Protein AF-A0A433BUW4-F1 (afdb_monomer)

Sequence (76 aa):
QSFKARAADLSRQFGFSGYSLREVSVSSSDGGYSPRPRLMAAEAKMAAPMAAMADLPVEAGRSTVTVTVSGSIQMN

Structure (mmCIF, N/CA/C/O backbone):
data_AF-A0A433BUW4-F1
#
_entry.id   AF-A0A433BUW4-F1
#
loop_
_atom_site.group_PDB
_atom_site.id
_atom_site.type_symbol
_atom_site.label_atom_id
_atom_site.label_alt_id
_atom_site.label_comp_id
_atom_site.label_asym_id
_atom_site.label_entity_id
_atom_site.label_seq_id
_atom_site.pdbx_PDB_ins_code
_atom_site.Cartn_x
_atom_site.Cartn_y
_atom_site.Cartn_z
_atom_site.occupancy
_atom_site.B_iso_or_equiv
_atom_site.auth_seq_id
_atom_site.auth_comp_id
_atom_site.auth_asym_id
_atom_site.auth_atom_id
_atom_site.pdbx_PDB_model_num
ATOM 1 N N . GLN A 1 1 ? 7.512 -9.494 -4.507 1.00 64.12 1 GLN A N 1
ATOM 2 C CA . GLN A 1 1 ? 6.469 -9.264 -3.477 1.00 64.12 1 GLN A CA 1
ATOM 3 C C . GLN A 1 1 ? 5.630 -8.053 -3.874 1.00 64.12 1 GLN A C 1
ATOM 5 O O . GLN A 1 1 ? 6.162 -6.943 -3.917 1.00 64.12 1 GLN A O 1
ATOM 10 N N . SER A 1 2 ? 4.356 -8.254 -4.217 1.00 87.94 2 SER A N 1
ATOM 11 C CA . SER A 1 2 ? 3.440 -7.169 -4.596 1.00 87.94 2 SER A CA 1
ATOM 12 C C . SER A 1 2 ? 3.119 -6.271 -3.393 1.00 87.94 2 SER A C 1
ATOM 14 O O . SER A 1 2 ? 3.133 -6.730 -2.250 1.00 87.94 2 SER A O 1
ATOM 16 N N . PHE A 1 3 ? 2.841 -4.986 -3.635 1.00 92.62 3 PHE A N 1
ATOM 17 C CA . PHE A 1 3 ? 2.476 -4.023 -2.584 1.00 92.62 3 PHE A CA 1
ATOM 18 C C . PHE A 1 3 ? 1.304 -4.529 -1.724 1.00 92.62 3 PHE A C 1
ATOM 20 O O . PHE A 1 3 ? 1.377 -4.503 -0.500 1.00 92.62 3 PHE A O 1
ATOM 27 N N . LYS A 1 4 ? 0.275 -5.105 -2.363 1.00 91.81 4 LYS A N 1
ATOM 28 C CA . LYS A 1 4 ? -0.898 -5.695 -1.698 1.00 91.81 4 LYS A CA 1
ATOM 29 C C . LYS A 1 4 ? -0.533 -6.788 -0.686 1.00 91.81 4 LYS A C 1
ATOM 31 O O . LYS A 1 4 ? -1.073 -6.793 0.412 1.00 91.81 4 LYS A O 1
ATOM 36 N N . ALA A 1 5 ? 0.369 -7.704 -1.047 1.00 94.56 5 ALA A N 1
ATOM 37 C CA . ALA A 1 5 ? 0.773 -8.790 -0.154 1.00 94.56 5 ALA A CA 1
ATOM 38 C C . ALA A 1 5 ? 1.508 -8.252 1.083 1.00 94.56 5 ALA A C 1
ATOM 40 O O . ALA A 1 5 ? 1.190 -8.649 2.199 1.00 94.56 5 ALA A O 1
ATOM 41 N N . ARG A 1 6 ? 2.420 -7.288 0.884 1.00 93.50 6 ARG A N 1
ATOM 42 C CA . ARG A 1 6 ? 3.120 -6.608 1.986 1.00 93.50 6 ARG A CA 1
ATOM 43 C C . ARG A 1 6 ? 2.162 -5.843 2.899 1.00 93.50 6 ARG A C 1
ATOM 45 O O . ARG A 1 6 ? 2.289 -5.940 4.110 1.00 93.50 6 ARG A O 1
ATOM 52 N N . ALA A 1 7 ? 1.190 -5.126 2.336 1.00 94.56 7 ALA A N 1
ATOM 53 C CA . ALA A 1 7 ? 0.182 -4.414 3.118 1.00 94.56 7 ALA A CA 1
ATOM 54 C C . ALA A 1 7 ? -0.653 -5.363 3.994 1.00 94.56 7 ALA A C 1
ATOM 56 O O . ALA A 1 7 ? -0.808 -5.114 5.183 1.00 94.56 7 ALA A O 1
ATOM 57 N N . ALA A 1 8 ? -1.130 -6.476 3.427 1.00 94.69 8 ALA A N 1
ATOM 58 C CA . ALA A 1 8 ? -1.917 -7.463 4.165 1.00 94.69 8 ALA A CA 1
ATOM 59 C C . ALA A 1 8 ? -1.131 -8.127 5.304 1.00 94.69 8 ALA A C 1
ATOM 61 O O . ALA A 1 8 ? -1.685 -8.366 6.376 1.00 94.69 8 ALA A O 1
ATOM 62 N N . ASP A 1 9 ? 0.144 -8.424 5.066 1.00 95.19 9 ASP A N 1
ATOM 63 C CA . ASP A 1 9 ? 1.041 -8.994 6.068 1.00 95.19 9 ASP A CA 1
ATOM 64 C C . ASP A 1 9 ? 1.294 -8.008 7.219 1.00 95.19 9 ASP A C 1
ATOM 66 O O . ASP A 1 9 ? 1.069 -8.351 8.378 1.00 95.19 9 ASP A O 1
ATOM 70 N N . LEU A 1 10 ? 1.625 -6.750 6.900 1.00 94.75 10 LEU A N 1
ATOM 71 C CA . LEU A 1 10 ? 1.807 -5.696 7.901 1.00 94.75 10 LEU A CA 1
ATOM 72 C C . LEU A 1 10 ? 0.548 -5.496 8.755 1.00 94.75 10 LEU A C 1
ATOM 74 O O . LEU A 1 10 ? 0.644 -5.498 9.979 1.00 94.75 10 LEU A O 1
ATOM 78 N N . SER A 1 11 ? -0.637 -5.382 8.149 1.00 95.38 11 SER A N 1
ATOM 79 C CA . SER A 1 11 ? -1.888 -5.208 8.903 1.00 95.38 11 SER A CA 1
ATOM 80 C C . SER A 1 11 ? -2.123 -6.327 9.914 1.00 95.38 11 SER A C 1
ATOM 82 O O . SER A 1 11 ? -2.453 -6.050 11.065 1.00 95.38 11 SER A O 1
ATOM 84 N N . ARG A 1 12 ? -1.883 -7.582 9.516 1.00 95.12 12 ARG A N 1
ATOM 85 C CA . ARG A 1 12 ? -2.027 -8.741 10.407 1.00 95.12 12 ARG A CA 1
ATOM 86 C C . ARG A 1 12 ? -1.001 -8.730 11.535 1.00 95.12 12 ARG A C 1
ATOM 88 O O . ARG A 1 12 ? -1.360 -9.028 12.668 1.00 95.12 12 ARG A O 1
ATOM 95 N N . GLN A 1 13 ? 0.250 -8.375 11.242 1.00 96.19 13 GLN A N 1
ATOM 96 C CA . GLN A 1 13 ? 1.319 -8.313 12.248 1.00 96.19 13 GLN A CA 1
ATOM 97 C C . GLN A 1 13 ? 1.047 -7.266 13.330 1.00 96.19 13 GLN A C 1
ATOM 99 O O . GLN A 1 13 ? 1.373 -7.492 14.492 1.00 96.19 13 GLN A O 1
ATOM 104 N N . PHE A 1 14 ? 0.405 -6.155 12.971 1.00 95.12 14 PHE A N 1
ATOM 105 C CA . PHE A 1 14 ? -0.012 -5.128 13.927 1.00 95.12 14 PHE A CA 1
ATOM 106 C C . PHE A 1 14 ? -1.373 -5.409 14.589 1.00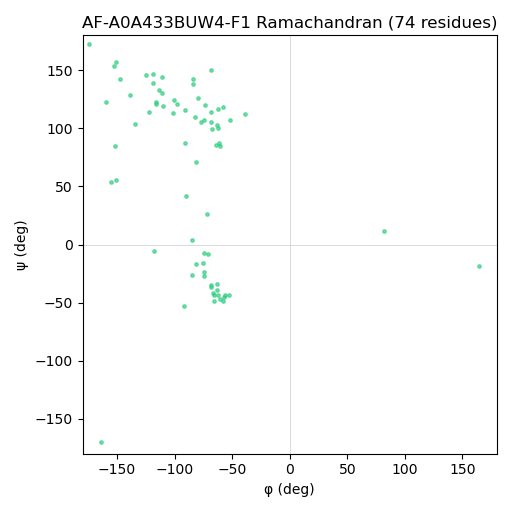 95.12 14 PHE A C 1
ATOM 108 O O . PHE A 1 14 ? -1.843 -4.591 15.375 1.00 95.12 14 PHE A O 1
ATOM 115 N N . GLY A 1 15 ? -2.002 -6.557 14.311 1.00 95.50 15 GLY A N 1
ATOM 116 C CA . GLY A 1 15 ? -3.259 -6.974 14.943 1.00 95.50 15 GLY A CA 1
ATOM 117 C C . GLY A 1 15 ? -4.523 -6.360 14.336 1.00 95.50 15 GLY A C 1
ATOM 118 O O . GLY A 1 15 ? -5.602 -6.499 14.909 1.00 95.50 15 GLY A O 1
ATOM 119 N N . PHE A 1 16 ? -4.418 -5.711 13.177 1.00 96.31 16 PHE A N 1
ATOM 120 C CA . PHE A 1 16 ? -5.570 -5.178 12.460 1.00 96.31 16 PHE A CA 1
ATOM 121 C C .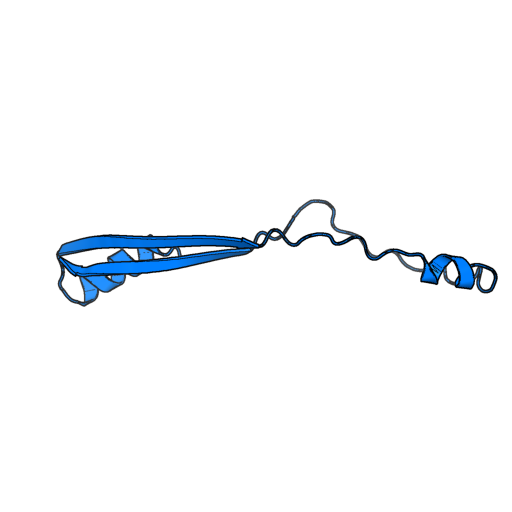 PHE A 1 16 ? -6.224 -6.253 11.591 1.00 96.31 16 PHE A C 1
ATOM 123 O O . PHE A 1 16 ? -5.557 -7.082 10.963 1.00 96.31 16 PHE A O 1
ATOM 130 N N . SER A 1 17 ? -7.554 -6.219 11.527 1.00 90.75 17 SER A N 1
ATOM 131 C CA . SER A 1 17 ? -8.336 -7.174 10.729 1.00 90.75 17 SER A CA 1
ATOM 132 C C . SER A 1 17 ? -8.245 -6.887 9.227 1.00 90.75 17 SER A C 1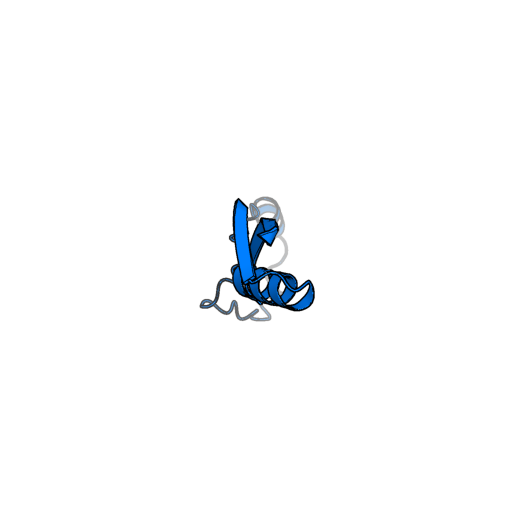
ATOM 134 O O . SER A 1 17 ? -8.414 -7.789 8.402 1.00 90.75 17 SER A O 1
ATOM 136 N N . GLY A 1 18 ? -7.932 -5.639 8.866 1.00 92.94 18 GLY A N 1
ATOM 137 C CA . GLY A 1 18 ? -7.799 -5.215 7.484 1.00 92.94 18 GLY A CA 1
ATOM 138 C C . GLY A 1 18 ? -7.069 -3.886 7.321 1.00 92.94 18 GLY A C 1
ATOM 139 O O . GLY A 1 18 ? -6.455 -3.341 8.237 1.00 92.94 18 GLY A O 1
ATOM 140 N N . TYR A 1 19 ? -7.121 -3.378 6.095 1.00 96.38 19 TYR A N 1
ATOM 141 C CA . TYR A 1 19 ? -6.591 -2.074 5.724 1.00 96.38 19 TYR A CA 1
ATOM 142 C C . TYR A 1 19 ? -7.385 -1.491 4.561 1.00 96.38 19 TYR A C 1
ATOM 144 O O . TYR A 1 19 ? -7.988 -2.219 3.768 1.00 96.38 19 TYR A O 1
ATOM 152 N N . SER A 1 20 ? -7.339 -0.170 4.436 1.00 95.81 20 SER A N 1
ATOM 153 C CA . SER A 1 20 ? -7.824 0.561 3.267 1.00 95.81 20 SER A CA 1
ATOM 154 C C . SER A 1 20 ? -6.651 1.167 2.495 1.00 95.81 20 SER A C 1
ATOM 156 O O . SER A 1 20 ? -5.641 1.573 3.078 1.00 95.81 20 SER A O 1
ATOM 158 N N . LEU A 1 21 ? -6.765 1.201 1.165 1.00 93.81 21 LEU A N 1
ATOM 159 C CA . LEU A 1 21 ? -5.836 1.935 0.306 1.00 93.81 21 LEU A CA 1
ATOM 160 C C . LEU A 1 21 ? -6.215 3.415 0.331 1.00 93.81 21 LEU A C 1
ATOM 162 O O . LEU A 1 21 ? -7.360 3.755 0.033 1.00 93.81 21 LEU A O 1
ATOM 166 N N . ARG A 1 22 ? -5.253 4.281 0.654 1.00 93.88 22 ARG A N 1
ATOM 167 C CA . ARG A 1 22 ? -5.425 5.737 0.578 1.00 93.88 22 ARG A CA 1
ATOM 168 C C . ARG A 1 22 ? -4.968 6.255 -0.780 1.00 93.88 22 ARG A C 1
ATOM 170 O O . ARG A 1 22 ? -5.733 6.912 -1.474 1.00 93.88 22 ARG A O 1
ATOM 177 N N . GLU A 1 23 ? -3.747 5.910 -1.170 1.00 88.81 23 GLU A N 1
ATOM 178 C CA . GLU A 1 23 ? -3.150 6.345 -2.431 1.00 88.81 23 GLU A CA 1
ATOM 179 C C . GLU A 1 23 ? -2.219 5.267 -2.985 1.00 88.81 23 GLU A C 1
ATOM 181 O O . GLU A 1 23 ? -1.511 4.600 -2.224 1.00 88.81 23 GLU A O 1
ATOM 186 N N . VAL A 1 24 ? -2.208 5.104 -4.310 1.00 93.06 24 VAL A N 1
ATOM 187 C CA . VAL A 1 24 ? -1.266 4.233 -5.020 1.00 93.06 24 VAL A CA 1
ATOM 188 C C . VAL A 1 24 ? -0.783 4.924 -6.283 1.00 93.06 24 VAL A C 1
ATOM 190 O O . VAL A 1 24 ? -1.581 5.343 -7.117 1.00 93.06 24 VAL A O 1
ATOM 193 N N . SER A 1 25 ? 0.534 4.966 -6.436 1.00 90.88 25 SER A N 1
ATOM 194 C CA . SER A 1 25 ? 1.227 5.406 -7.635 1.00 90.88 25 SER A CA 1
ATOM 195 C C . SER A 1 25 ? 1.959 4.224 -8.265 1.00 90.88 25 SER A C 1
ATOM 197 O O . SER A 1 25 ? 2.626 3.439 -7.580 1.00 90.88 25 SER A O 1
ATOM 199 N N . VAL A 1 26 ? 1.804 4.084 -9.580 1.00 90.38 26 VAL A N 1
ATOM 200 C CA . VAL A 1 26 ? 2.432 3.032 -10.381 1.00 90.38 26 VAL A CA 1
ATOM 201 C C . VAL A 1 26 ? 3.265 3.699 -11.460 1.00 90.38 26 VAL A C 1
ATOM 203 O O . VAL A 1 26 ? 2.726 4.329 -12.368 1.00 90.38 26 VAL A O 1
ATOM 206 N N . SER A 1 27 ? 4.577 3.520 -11.371 1.00 85.44 27 SER A N 1
ATOM 207 C CA . SER A 1 27 ? 5.522 4.023 -12.360 1.00 85.44 27 SER A CA 1
ATOM 208 C C . SER A 1 27 ? 6.100 2.849 -13.132 1.00 85.44 27 SER A C 1
ATOM 210 O O . SER A 1 27 ? 6.725 1.958 -12.552 1.00 85.44 27 SER A O 1
ATOM 212 N N . SER A 1 28 ? 5.879 2.852 -14.444 1.00 81.25 28 SER A N 1
ATOM 213 C CA . SER A 1 28 ? 6.433 1.856 -15.360 1.00 81.25 28 SER A CA 1
ATOM 214 C C . SER A 1 28 ? 7.624 2.480 -16.068 1.00 81.25 28 SER A C 1
ATOM 216 O O . SER A 1 28 ? 7.453 3.424 -16.836 1.00 81.25 28 SER A O 1
ATOM 218 N N . SER A 1 29 ? 8.822 1.970 -15.805 1.00 68.75 29 SER A N 1
ATOM 219 C CA . SER A 1 29 ? 10.003 2.333 -16.579 1.00 68.75 29 SER A CA 1
ATOM 220 C C . SER A 1 29 ? 10.113 1.340 -17.727 1.00 68.75 29 SER A C 1
ATOM 222 O O . SER A 1 29 ? 10.760 0.298 -17.599 1.00 68.75 29 SER A O 1
ATOM 224 N N . ASP A 1 30 ? 9.436 1.642 -18.833 1.00 63.12 30 ASP A N 1
ATOM 225 C CA . ASP A 1 30 ? 9.778 1.025 -20.110 1.00 63.12 30 ASP A CA 1
ATOM 226 C C . ASP A 1 30 ? 11.141 1.597 -20.495 1.00 63.12 30 ASP A C 1
ATOM 228 O O . ASP A 1 30 ? 11.300 2.815 -20.602 1.00 63.12 30 ASP A O 1
ATOM 232 N N . GLY A 1 31 ? 12.162 0.742 -20.534 1.00 56.03 31 GLY A N 1
ATOM 233 C CA . GLY A 1 31 ? 13.534 1.134 -20.826 1.00 56.03 31 GLY A CA 1
ATOM 234 C C . GLY A 1 31 ? 13.602 1.729 -22.222 1.00 56.03 31 GLY A C 1
ATOM 235 O O . GLY A 1 31 ? 13.840 1.005 -23.183 1.00 56.03 31 GLY A O 1
ATOM 236 N N . GLY A 1 32 ? 13.365 3.039 -22.312 1.00 51.88 32 GLY A N 1
ATOM 237 C CA . GLY A 1 32 ? 13.348 3.794 -23.547 1.00 51.88 32 GLY A CA 1
ATOM 238 C C . GLY A 1 32 ? 14.627 3.509 -24.306 1.00 51.88 32 GLY A C 1
ATOM 239 O O . GLY A 1 32 ? 15.711 3.956 -23.925 1.00 51.88 32 GLY A O 1
ATOM 240 N N . TYR A 1 33 ? 14.485 2.739 -25.379 1.00 57.31 33 TYR A N 1
ATOM 241 C CA . TYR A 1 33 ? 15.499 2.573 -26.396 1.00 57.31 33 TYR A CA 1
ATOM 242 C C . TYR A 1 33 ? 15.665 3.957 -27.021 1.00 57.31 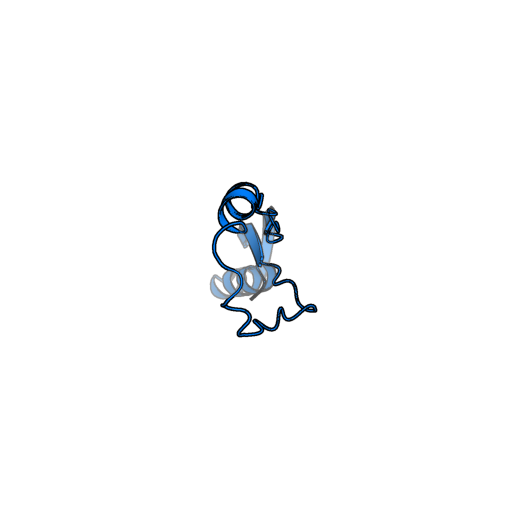33 TYR A C 1
ATOM 244 O O . TYR A 1 33 ? 14.969 4.307 -27.964 1.00 57.31 33 TYR A O 1
ATOM 252 N N . SER A 1 34 ? 16.502 4.805 -26.426 1.00 60.84 34 SER A N 1
ATOM 253 C CA . SER A 1 34 ? 16.880 6.070 -27.037 1.00 60.84 34 SER A CA 1
ATOM 254 C C . SER A 1 34 ? 17.899 5.714 -28.115 1.00 60.84 34 SER A C 1
ATOM 256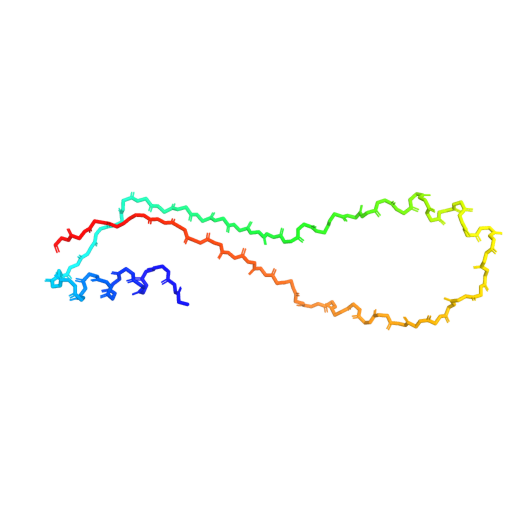 O O . SER A 1 34 ? 19.020 5.317 -27.768 1.00 60.84 34 SER A O 1
ATOM 258 N N . PRO A 1 35 ? 17.539 5.750 -29.415 1.00 59.47 35 PRO A N 1
ATOM 259 C CA . PRO A 1 35 ? 18.502 5.496 -30.466 1.00 59.47 35 PRO A CA 1
ATOM 260 C C . PRO A 1 35 ? 19.551 6.600 -30.385 1.00 59.47 35 PRO A C 1
ATOM 262 O O . PRO A 1 35 ? 19.316 7.737 -30.786 1.00 59.47 35 PRO A O 1
ATOM 265 N N . ARG A 1 36 ? 20.722 6.274 -29.831 1.00 63.69 36 ARG A N 1
ATOM 266 C CA . ARG A 1 36 ? 21.863 7.185 -29.850 1.00 63.69 36 ARG A CA 1
ATOM 267 C C . ARG A 1 36 ? 22.173 7.508 -31.317 1.00 63.69 36 ARG A C 1
ATOM 269 O O . ARG A 1 36 ? 22.480 6.578 -32.071 1.00 63.69 36 ARG A O 1
ATOM 276 N N . PRO A 1 37 ? 22.087 8.781 -31.747 1.00 57.41 37 PRO A N 1
ATOM 277 C CA . PRO A 1 37 ? 22.341 9.144 -33.131 1.00 57.41 37 PRO A CA 1
ATOM 278 C C . PRO A 1 37 ? 23.789 8.796 -33.482 1.00 57.41 37 PRO A C 1
ATOM 280 O O . PRO A 1 37 ? 24.738 9.346 -32.928 1.00 57.41 37 PRO A O 1
ATOM 283 N N . ARG A 1 38 ? 23.964 7.866 -34.428 1.00 61.66 38 ARG A N 1
ATOM 284 C CA . ARG A 1 38 ? 25.262 7.402 -34.950 1.00 61.66 38 ARG A CA 1
ATOM 285 C C . ARG A 1 38 ? 25.955 8.448 -35.840 1.00 61.66 38 ARG A C 1
ATOM 287 O O . ARG A 1 38 ? 26.715 8.074 -36.729 1.00 61.66 38 ARG A O 1
ATOM 294 N N . LEU A 1 39 ? 25.690 9.741 -35.648 1.00 60.28 39 LEU A N 1
ATOM 295 C CA . LEU A 1 39 ? 26.221 10.787 -36.527 1.00 60.28 39 LEU A CA 1
ATOM 296 C C . LEU A 1 39 ? 27.746 10.920 -36.381 1.00 60.28 39 LEU A C 1
ATOM 298 O O . LEU A 1 39 ? 28.431 11.006 -37.391 1.00 60.28 39 LEU A O 1
ATOM 302 N N . MET A 1 40 ? 28.303 10.727 -35.177 1.00 59.38 40 MET A N 1
ATOM 303 C CA . MET A 1 40 ? 29.763 10.618 -34.987 1.00 59.38 40 MET A CA 1
ATOM 304 C C . MET A 1 40 ? 30.379 9.316 -35.520 1.00 59.38 40 MET A C 1
ATOM 306 O O . MET A 1 40 ? 31.596 9.168 -35.527 1.00 59.38 40 MET A O 1
ATOM 310 N N . ALA A 1 41 ? 29.572 8.341 -35.948 1.00 56.31 41 ALA A N 1
ATOM 311 C CA . ALA A 1 41 ? 30.121 7.140 -36.559 1.00 56.31 41 ALA A CA 1
ATOM 312 C C . ALA A 1 41 ? 30.377 7.346 -38.051 1.00 56.31 41 ALA A C 1
ATOM 314 O O . ALA A 1 41 ? 31.223 6.641 -38.568 1.00 56.31 41 ALA A O 1
ATOM 315 N N . ALA A 1 42 ? 29.661 8.241 -38.747 1.00 57.06 42 ALA A N 1
ATOM 316 C CA . ALA A 1 42 ? 29.772 8.408 -40.201 1.00 57.06 42 ALA A CA 1
ATOM 317 C C . ALA A 1 42 ? 31.126 8.996 -40.634 1.00 57.06 42 ALA A C 1
ATOM 319 O O . ALA A 1 42 ? 31.692 8.540 -41.624 1.00 57.06 42 ALA A O 1
ATOM 320 N N . GLU A 1 43 ? 31.681 9.922 -39.854 1.00 52.09 43 GLU A N 1
ATOM 321 C CA . GLU A 1 43 ? 32.969 10.562 -40.157 1.00 52.09 43 GLU A CA 1
ATOM 322 C C . GLU A 1 43 ? 34.162 9.622 -39.900 1.00 52.09 43 GLU A C 1
ATOM 324 O O . GLU A 1 43 ? 35.166 9.683 -40.603 1.00 52.09 43 GLU A O 1
ATOM 329 N N . ALA A 1 44 ? 34.021 8.660 -38.978 1.00 52.38 44 ALA A N 1
ATOM 330 C CA . ALA A 1 44 ? 35.057 7.668 -38.677 1.00 52.38 44 ALA A CA 1
ATOM 331 C C . ALA A 1 44 ? 35.106 6.477 -39.664 1.00 52.38 44 ALA A C 1
ATOM 333 O O . ALA A 1 44 ? 36.108 5.762 -39.712 1.00 52.38 44 ALA A O 1
ATOM 334 N N . LYS A 1 45 ? 34.058 6.237 -40.474 1.00 49.28 45 LYS A N 1
ATOM 335 C CA . LYS A 1 45 ? 34.000 5.063 -41.388 1.00 49.28 45 LYS A CA 1
ATOM 336 C C . LYS A 1 45 ? 34.874 5.207 -42.624 1.00 49.28 45 LYS A C 1
ATOM 338 O O . LYS A 1 45 ? 35.153 4.206 -43.272 1.00 49.28 45 LYS A O 1
ATOM 343 N N . MET A 1 46 ? 35.323 6.419 -42.938 1.00 49.91 46 MET A N 1
ATOM 344 C CA . MET A 1 46 ? 36.265 6.640 -44.035 1.00 49.91 46 MET A CA 1
ATOM 345 C C . MET A 1 46 ? 37.699 6.199 -43.678 1.00 49.91 46 MET A C 1
ATOM 347 O O . MET A 1 46 ? 38.549 6.183 -44.561 1.00 49.91 46 MET A O 1
ATOM 351 N N . ALA A 1 47 ? 37.979 5.825 -42.417 1.00 49.53 47 ALA A N 1
ATOM 352 C 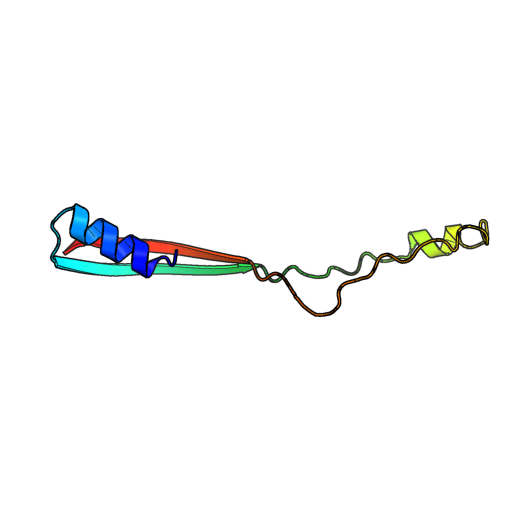CA . ALA A 1 47 ? 39.338 5.553 -41.936 1.00 49.53 47 ALA A CA 1
ATOM 353 C C . ALA A 1 47 ? 39.617 4.117 -41.434 1.00 49.53 47 ALA A C 1
ATOM 355 O O . ALA A 1 47 ? 40.769 3.823 -41.128 1.00 49.53 47 ALA A O 1
ATOM 356 N N . ALA A 1 48 ? 38.640 3.202 -41.331 1.00 42.22 48 ALA A N 1
ATOM 357 C CA . ALA A 1 48 ? 38.900 1.884 -40.723 1.00 42.22 48 ALA A CA 1
ATOM 358 C C . ALA A 1 48 ? 37.997 0.741 -41.241 1.00 42.22 48 ALA A C 1
ATOM 360 O O . ALA A 1 48 ? 37.003 0.401 -40.597 1.00 42.22 48 ALA A O 1
ATOM 361 N N . PRO A 1 49 ? 38.332 0.075 -42.362 1.00 44.75 49 PRO A N 1
ATOM 362 C CA . PRO A 1 49 ? 37.610 -1.103 -42.840 1.00 44.75 49 PRO A CA 1
ATOM 363 C C . PRO A 1 49 ? 38.192 -2.418 -42.275 1.00 44.75 49 PRO A C 1
ATOM 365 O O . PRO A 1 49 ? 38.343 -3.384 -43.016 1.00 44.75 49 PRO A O 1
ATOM 368 N N . MET A 1 50 ? 38.570 -2.488 -40.988 1.00 44.47 50 MET A N 1
ATOM 369 C CA . MET A 1 50 ? 39.239 -3.690 -40.455 1.00 44.47 50 MET A CA 1
ATOM 370 C C . MET A 1 50 ? 38.993 -3.959 -38.958 1.00 44.47 50 MET A C 1
ATOM 372 O O . MET A 1 50 ? 39.928 -4.086 -38.181 1.00 44.47 50 MET A O 1
ATOM 376 N N . ALA A 1 51 ? 37.731 -4.060 -38.536 1.00 42.22 51 ALA A N 1
ATOM 377 C CA . ALA A 1 51 ? 37.376 -4.701 -37.258 1.00 42.22 51 ALA A CA 1
ATOM 378 C C . ALA A 1 51 ? 35.929 -5.222 -37.285 1.00 42.22 51 ALA A C 1
ATOM 380 O O . ALA A 1 51 ? 35.091 -4.891 -36.452 1.00 42.22 51 ALA A O 1
ATOM 381 N N . ALA A 1 52 ? 35.629 -6.026 -38.303 1.00 49.22 52 ALA A N 1
ATOM 382 C CA . ALA A 1 52 ? 34.443 -6.867 -38.366 1.00 49.22 52 ALA A CA 1
ATOM 383 C C . ALA A 1 52 ? 34.682 -8.159 -37.561 1.00 49.22 52 ALA A C 1
ATOM 385 O O . ALA A 1 52 ? 34.885 -9.210 -38.151 1.00 49.22 52 ALA A O 1
ATOM 386 N N . MET A 1 53 ? 34.733 -8.067 -36.230 1.00 44.75 53 MET A N 1
ATOM 387 C CA . MET A 1 53 ? 34.706 -9.179 -35.259 1.00 44.75 53 MET A CA 1
ATOM 388 C C . MET A 1 53 ? 34.273 -8.541 -33.923 1.00 44.75 53 MET A C 1
ATOM 390 O O . MET A 1 53 ? 34.907 -7.589 -33.493 1.00 44.75 53 MET A O 1
ATOM 394 N N . ALA A 1 54 ? 33.221 -8.907 -33.207 1.00 40.00 54 ALA A N 1
ATOM 395 C CA . ALA A 1 54 ? 32.407 -10.099 -33.213 1.00 40.00 54 ALA A CA 1
ATOM 396 C C . ALA A 1 54 ? 30.998 -9.743 -32.708 1.00 40.00 54 ALA A C 1
ATOM 398 O O . ALA A 1 54 ? 30.802 -8.782 -31.958 1.00 40.00 54 ALA A O 1
ATOM 399 N N . ASP A 1 55 ? 30.041 -10.539 -33.159 1.00 47.38 55 ASP A N 1
ATOM 400 C CA . ASP A 1 55 ? 28.638 -10.579 -32.782 1.00 47.38 55 ASP A CA 1
ATOM 401 C C . ASP A 1 55 ? 28.399 -10.350 -31.283 1.00 47.38 55 ASP A C 1
ATOM 403 O O . ASP A 1 55 ? 28.698 -11.202 -30.447 1.00 47.38 55 ASP A O 1
ATOM 407 N N . LEU A 1 56 ? 27.786 -9.217 -30.934 1.00 51.84 56 LEU A N 1
ATOM 408 C CA . LEU A 1 56 ? 26.984 -9.165 -29.719 1.00 51.84 56 LEU A CA 1
ATOM 409 C C . LEU A 1 56 ? 25.611 -9.737 -30.083 1.00 51.84 56 LEU A C 1
ATOM 411 O O . LEU A 1 56 ? 24.887 -9.075 -30.835 1.00 51.84 56 LEU A O 1
ATOM 415 N N . PRO A 1 57 ? 25.235 -10.935 -29.591 1.00 54.91 57 PRO A N 1
ATOM 416 C CA . PRO A 1 57 ? 23.878 -11.425 -29.736 1.00 54.91 57 PRO A CA 1
ATOM 417 C C . PRO A 1 57 ? 22.980 -10.448 -28.985 1.00 54.91 57 PRO A C 1
ATOM 419 O O . PRO A 1 57 ? 22.903 -10.440 -27.758 1.00 54.91 57 PRO A O 1
ATOM 422 N N . VAL A 1 58 ? 22.333 -9.557 -29.729 1.00 59.22 58 VAL A N 1
ATOM 423 C CA . VAL A 1 58 ? 21.194 -8.823 -29.206 1.00 59.22 58 VAL A CA 1
ATOM 424 C C . VAL A 1 58 ? 20.112 -9.877 -29.024 1.00 59.22 58 VAL A C 1
ATOM 426 O O . VAL A 1 58 ? 19.516 -10.324 -30.000 1.00 59.22 58 VAL A O 1
ATOM 429 N N . GLU A 1 59 ? 19.921 -10.358 -27.795 1.00 54.97 59 GLU A N 1
ATOM 430 C CA . GLU A 1 59 ? 18.771 -11.197 -27.456 1.00 54.97 59 GLU A CA 1
ATOM 431 C C . GLU A 1 59 ? 17.492 -10.389 -27.717 1.00 54.97 59 GLU A C 1
ATOM 433 O O . GLU A 1 59 ? 16.935 -9.721 -26.846 1.00 54.97 59 GLU A O 1
ATOM 438 N N . ALA A 1 60 ? 17.037 -10.406 -28.966 1.00 57.69 60 ALA A N 1
ATOM 439 C CA . ALA A 1 60 ? 15.726 -9.942 -29.347 1.00 57.69 60 ALA A CA 1
ATOM 440 C C . ALA A 1 60 ? 14.722 -10.935 -28.754 1.00 57.69 60 ALA A C 1
ATOM 442 O O . ALA A 1 60 ? 14.593 -12.059 -29.233 1.00 57.69 60 ALA A O 1
ATOM 443 N N . GLY A 1 61 ? 14.027 -10.535 -27.687 1.00 57.22 61 GLY A N 1
ATOM 444 C CA . GLY A 1 61 ? 12.888 -11.312 -27.197 1.00 57.22 61 GLY A CA 1
ATOM 445 C C . GLY A 1 61 ? 12.396 -11.004 -25.788 1.00 57.22 61 GLY A C 1
ATOM 446 O O . GLY A 1 61 ? 11.257 -11.345 -25.474 1.00 57.22 61 GLY A O 1
ATOM 447 N N . ARG A 1 62 ? 13.191 -10.353 -24.929 1.00 61.06 62 ARG A N 1
ATOM 448 C CA . ARG A 1 62 ? 12.741 -9.966 -23.581 1.00 61.06 62 ARG A CA 1
ATOM 449 C C . ARG A 1 62 ? 13.126 -8.533 -23.248 1.00 61.06 62 ARG A C 1
ATOM 451 O O . ARG A 1 62 ? 14.260 -8.248 -22.886 1.00 61.06 62 ARG A O 1
ATOM 458 N N . SER A 1 63 ? 12.145 -7.640 -23.314 1.00 66.12 63 SER A N 1
ATOM 459 C CA . SER A 1 63 ? 12.237 -6.330 -22.674 1.00 66.12 63 SER A CA 1
ATOM 460 C C . SER A 1 63 ? 12.085 -6.512 -21.163 1.00 66.12 63 SER A C 1
ATOM 462 O O . SER A 1 63 ? 11.069 -7.029 -20.695 1.00 66.12 63 SER A O 1
ATOM 464 N N . THR A 1 64 ? 13.090 -6.109 -20.384 1.00 73.38 64 THR A N 1
ATOM 465 C CA . THR A 1 64 ? 12.984 -6.074 -18.920 1.00 73.38 64 THR A CA 1
ATOM 466 C C . THR A 1 64 ? 12.123 -4.883 -18.519 1.00 73.38 64 THR A C 1
ATOM 468 O O . THR A 1 64 ? 12.566 -3.738 -18.593 1.00 73.38 64 THR A O 1
ATOM 471 N N . VAL A 1 65 ? 10.893 -5.150 -18.079 1.00 76.44 65 VAL A N 1
ATOM 472 C CA . VAL A 1 65 ? 9.976 -4.115 -17.588 1.00 76.44 65 VAL A CA 1
ATOM 473 C C . VAL A 1 65 ? 10.165 -3.962 -16.085 1.00 76.44 65 VAL A C 1
ATOM 475 O O . VAL A 1 65 ? 9.892 -4.887 -15.318 1.00 76.44 65 VAL A O 1
ATOM 478 N N . THR A 1 66 ? 10.623 -2.786 -15.655 1.00 84.94 66 THR A N 1
ATOM 479 C CA . THR A 1 66 ? 10.694 -2.451 -14.228 1.00 84.94 66 THR A CA 1
ATOM 480 C C . THR A 1 66 ? 9.472 -1.631 -13.844 1.00 84.94 66 THR A C 1
ATOM 482 O O . THR A 1 66 ? 9.247 -0.553 -14.393 1.00 84.94 66 THR A O 1
ATOM 485 N N . VAL A 1 67 ? 8.693 -2.134 -12.884 1.00 85.56 67 VAL A N 1
ATOM 486 C CA . VAL A 1 67 ? 7.534 -1.423 -12.333 1.00 85.56 67 VAL A CA 1
ATOM 487 C C . VAL A 1 67 ? 7.782 -1.120 -10.865 1.00 85.56 67 VAL A C 1
ATOM 489 O O . VA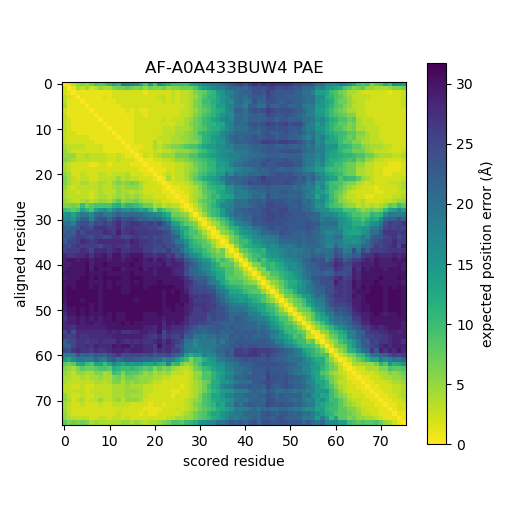L A 1 67 ? 7.981 -2.028 -10.054 1.00 85.56 67 VAL A O 1
ATOM 492 N N . THR A 1 68 ? 7.721 0.160 -10.520 1.00 90.25 68 THR A N 1
ATOM 493 C CA . THR A 1 68 ? 7.761 0.628 -9.137 1.00 90.25 68 THR A CA 1
ATOM 494 C C . THR A 1 68 ? 6.342 0.955 -8.698 1.00 90.25 68 THR A C 1
ATOM 496 O O . THR A 1 68 ? 5.653 1.747 -9.338 1.00 90.25 68 THR A O 1
ATOM 499 N N . VAL A 1 69 ? 5.904 0.342 -7.598 1.00 91.62 69 VAL A N 1
ATOM 500 C CA . VAL A 1 69 ? 4.607 0.624 -6.971 1.00 91.62 69 VAL A CA 1
ATOM 501 C C . VAL A 1 69 ? 4.859 1.200 -5.587 1.00 91.62 69 VAL A C 1
ATOM 503 O O . VAL A 1 69 ? 5.459 0.529 -4.744 1.00 91.62 69 VAL A O 1
ATOM 506 N N . SER A 1 70 ? 4.364 2.412 -5.361 1.00 90.75 70 SER A N 1
ATOM 507 C CA . SER A 1 70 ? 4.432 3.121 -4.082 1.00 90.75 70 SER A CA 1
ATOM 508 C C . SER A 1 70 ? 3.024 3.517 -3.657 1.00 90.75 70 SER A C 1
ATOM 510 O O . SER A 1 70 ? 2.183 3.819 -4.498 1.00 90.75 70 SER A O 1
ATOM 512 N N . GLY A 1 71 ? 2.737 3.518 -2.361 1.00 92.25 71 GLY A N 1
ATOM 513 C CA . GLY A 1 71 ? 1.413 3.885 -1.873 1.00 92.25 71 GLY A CA 1
ATOM 514 C C . GLY A 1 71 ? 1.338 3.953 -0.358 1.00 92.25 71 GLY A C 1
ATOM 515 O O . GLY A 1 71 ? 2.277 3.561 0.338 1.00 92.25 71 GLY A O 1
ATOM 516 N N . SER A 1 72 ? 0.201 4.430 0.138 1.00 94.50 72 SER A N 1
ATOM 517 C CA . SER A 1 72 ? -0.111 4.540 1.561 1.00 94.50 72 SER A CA 1
ATOM 518 C C . SER A 1 72 ? -1.332 3.687 1.912 1.00 94.50 72 SER A C 1
ATOM 520 O O . SER A 1 72 ? -2.316 3.609 1.168 1.00 94.50 72 SER A O 1
ATOM 522 N N . ILE A 1 73 ? -1.252 3.016 3.060 1.00 94.69 73 ILE A N 1
ATOM 523 C CA . ILE A 1 73 ? -2.345 2.224 3.622 1.00 94.69 73 ILE A CA 1
ATOM 524 C C . ILE A 1 73 ? -2.741 2.793 4.976 1.00 94.69 73 ILE A C 1
ATOM 526 O O . ILE A 1 73 ? -1.895 3.279 5.724 1.00 94.69 73 ILE A O 1
ATOM 530 N N . GLN A 1 74 ? -4.025 2.698 5.293 1.00 95.50 74 GLN A N 1
ATOM 531 C CA . GLN A 1 74 ? -4.534 2.949 6.632 1.00 95.50 74 GLN A CA 1
ATOM 532 C C . GLN A 1 74 ? -5.017 1.630 7.224 1.00 95.50 74 GLN A C 1
ATOM 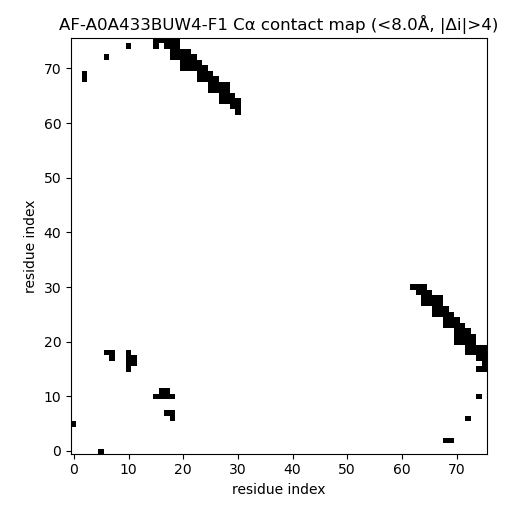534 O O . GLN A 1 74 ? -5.753 0.890 6.571 1.00 95.50 74 GLN A O 1
ATOM 539 N N . MET A 1 75 ? -4.584 1.344 8.447 1.00 95.19 75 MET A N 1
ATOM 540 C CA . MET A 1 75 ? -4.973 0.147 9.185 1.00 95.19 75 MET A CA 1
ATOM 541 C C . MET A 1 75 ? -6.307 0.385 9.901 1.00 95.19 75 MET A C 1
ATOM 543 O O . MET A 1 75 ? -6.511 1.474 10.445 1.00 95.19 75 MET A O 1
ATOM 547 N N . ASN A 1 76 ? -7.195 -0.614 9.862 1.00 87.56 76 ASN A N 1
ATOM 548 C CA . ASN A 1 76 ? -8.560 -0.540 10.391 1.00 87.56 76 ASN A CA 1
ATOM 549 C C . ASN A 1 76 ? -8.867 -1.709 11.330 1.00 87.56 76 ASN A C 1
ATOM 551 O O . ASN A 1 76 ? -8.488 -2.863 11.004 1.00 87.56 76 ASN A O 1
#

Mean predicted aligned error: 14.79 Å

Radius of gyration: 24.18 Å; Cα contacts (8 Å, 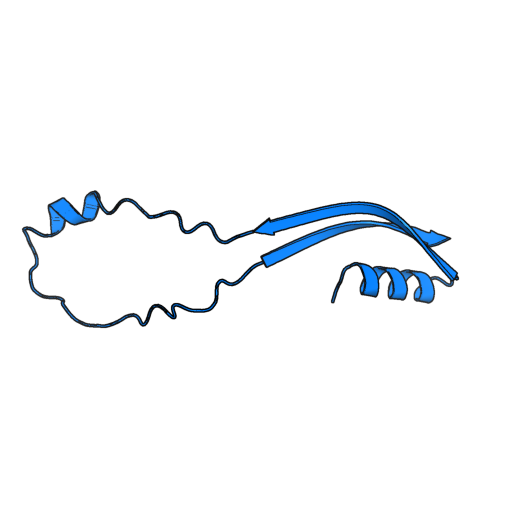|Δi|>4): 66; chains: 1; bounding box: 48×22×59 Å

pLDDT: mean 74.05, std 19.4, range [40.0, 96.38]

Secondary structure (DSSP, 8-state):
--HHHHHHHHHHHTT-S-EEEEEEEEEEE--------THHHHTGGGS------------TT----EEEEEEEEEE-

Solvent-accessible surface area (backbone atoms only — not comparable to full-atom values): 5180 Å² total; per-residue (Å²): 135,56,68,69,60,55,51,55,51,51,25,49,76,74,70,30,90,38,68,46,83,77,46,79,48,79,48,72,48,69,74,73,82,71,80,74,78,62,64,79,50,63,74,55,60,83,76,61,97,78,74,96,74,76,87,74,84,75,74,83,86,70,84,76,74,48,72,50,74,50,70,48,74,44,77,81

Foldseek 3Di:
DDPVVVQQVVLVVVPFPHKDFDDKDKDKCQPPPPPDPCPVVVVCVVPDPPDPDDDDPPPPDDRDIDMDMDGDMDGD